Protein AF-A0A163IXS2-F1 (afdb_monomer_lite)

Structure (mmCIF, N/CA/C/O backbone):
data_AF-A0A163IXS2-F1
#
_entry.id   AF-A0A163IXS2-F1
#
loop_
_atom_site.group_PDB
_atom_site.id
_atom_site.type_symbol
_atom_site.label_atom_id
_atom_site.label_alt_id
_atom_site.label_comp_id
_atom_site.label_asym_id
_atom_site.label_entity_id
_atom_site.label_seq_id
_atom_site.pdbx_PDB_ins_code
_atom_site.Cartn_x
_atom_site.Cartn_y
_atom_site.Cartn_z
_atom_site.occupancy
_atom_site.B_iso_or_equiv
_atom_site.auth_seq_id
_atom_site.auth_comp_id
_atom_site.auth_asym_id
_atom_site.auth_atom_id
_atom_site.pdbx_PDB_model_num
ATOM 1 N N . MET A 1 1 ? 0.154 -13.075 53.291 1.00 44.28 1 MET A N 1
ATOM 2 C CA . MET A 1 1 ? -1.228 -12.617 53.019 1.00 44.28 1 MET A CA 1
ATOM 3 C C . MET A 1 1 ? -1.445 -12.671 51.513 1.00 44.28 1 MET A C 1
ATOM 5 O O . MET A 1 1 ? -0.681 -12.046 50.794 1.00 44.28 1 MET A O 1
ATOM 9 N N . ASN A 1 2 ? -2.384 -13.501 51.047 1.00 41.12 2 ASN A N 1
ATOM 10 C CA . ASN A 1 2 ? -2.622 -13.778 49.625 1.00 41.12 2 ASN A CA 1
ATOM 11 C C . ASN A 1 2 ? -3.491 -12.672 48.983 1.00 41.12 2 ASN A C 1
ATOM 13 O O . ASN A 1 2 ? -4.564 -12.398 49.524 1.00 41.12 2 ASN A O 1
ATOM 17 N N . PRO A 1 3 ? -3.110 -12.097 47.825 1.00 54.16 3 PRO A N 1
ATOM 18 C CA . PRO A 1 3 ? -3.872 -11.037 47.140 1.00 54.16 3 PRO A CA 1
ATOM 19 C C . PRO A 1 3 ? -5.255 -11.500 46.643 1.00 54.16 3 PRO A C 1
ATOM 21 O O . PRO A 1 3 ? -6.154 -10.692 46.436 1.00 54.16 3 PRO A O 1
ATOM 24 N N . ILE A 1 4 ? -5.460 -12.814 46.529 1.00 51.97 4 ILE A N 1
ATOM 25 C CA . ILE A 1 4 ? -6.732 -13.439 46.134 1.00 51.97 4 ILE A CA 1
ATOM 26 C C . ILE A 1 4 ? -7.836 -13.186 47.178 1.00 51.97 4 ILE A C 1
ATOM 28 O O . ILE A 1 4 ? -9.003 -13.032 46.828 1.00 51.97 4 ILE A O 1
ATOM 32 N N . ASN A 1 5 ? -7.479 -13.057 48.460 1.00 49.75 5 ASN A N 1
ATOM 33 C CA . ASN A 1 5 ? -8.468 -12.832 49.516 1.00 49.75 5 ASN A CA 1
ATOM 34 C C . ASN A 1 5 ? -8.987 -11.385 49.571 1.00 49.75 5 ASN A C 1
ATOM 36 O O . ASN A 1 5 ? -10.066 -11.175 50.113 1.00 49.75 5 ASN A O 1
ATOM 40 N N . GLN A 1 6 ? -8.283 -10.407 48.981 1.00 51.06 6 GLN A N 1
ATOM 41 C CA . GLN A 1 6 ? -8.764 -9.017 48.897 1.00 51.06 6 GLN A CA 1
ATOM 42 C C . GLN A 1 6 ? -9.901 -8.853 47.880 1.00 51.06 6 GLN A C 1
ATOM 44 O O . GLN A 1 6 ? -10.844 -8.102 48.131 1.00 51.06 6 GLN A O 1
ATOM 49 N N . PHE A 1 7 ? -9.854 -9.593 46.766 1.00 51.97 7 PHE A N 1
ATOM 50 C CA . PHE A 1 7 ? -10.938 -9.605 45.781 1.00 51.97 7 PHE A CA 1
ATOM 51 C C . PHE A 1 7 ? -12.211 -10.245 46.340 1.00 51.97 7 PHE A C 1
ATOM 53 O O . PHE A 1 7 ? -13.297 -9.747 46.074 1.00 51.97 7 PHE A O 1
ATOM 60 N N . ASN A 1 8 ? -12.098 -11.290 47.168 1.00 47.12 8 ASN A N 1
ATOM 61 C CA . ASN A 1 8 ? -13.265 -11.950 47.768 1.00 47.12 8 ASN A CA 1
ATOM 62 C C . ASN A 1 8 ? -14.019 -11.068 48.776 1.00 47.12 8 ASN A C 1
ATOM 64 O O . ASN A 1 8 ? -15.239 -11.170 48.879 1.00 47.12 8 ASN A O 1
ATOM 68 N N . THR A 1 9 ? -13.332 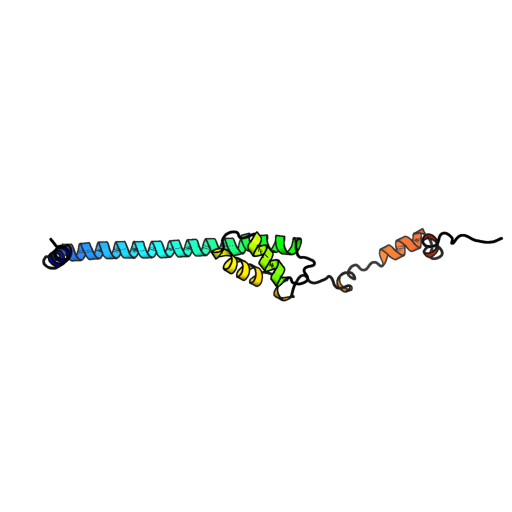-10.173 49.488 1.00 50.00 9 THR A N 1
ATOM 69 C CA . THR A 1 9 ? -13.978 -9.244 50.432 1.00 50.00 9 THR A CA 1
ATOM 70 C C . THR A 1 9 ? -14.754 -8.109 49.760 1.00 50.00 9 THR A C 1
ATOM 72 O O . THR A 1 9 ? -15.683 -7.584 50.364 1.00 50.00 9 THR A O 1
ATOM 75 N N . LEU A 1 10 ? -14.435 -7.760 48.508 1.00 51.88 10 LEU A N 1
ATOM 76 C CA . LEU A 1 10 ? -15.139 -6.713 47.751 1.00 51.88 10 LEU A CA 1
ATOM 77 C C . LEU A 1 10 ? -16.559 -7.124 47.324 1.00 51.88 10 LEU A C 1
ATOM 79 O O . LEU A 1 10 ? -17.420 -6.263 47.175 1.00 51.88 10 LEU A O 1
ATOM 83 N N . TRP A 1 11 ? -16.826 -8.424 47.170 1.00 53.44 11 TRP A N 1
ATOM 84 C CA . TRP A 1 11 ? -18.131 -8.934 46.728 1.00 53.44 11 TRP A CA 1
ATOM 85 C C . TRP A 1 11 ? -19.161 -9.082 47.855 1.00 53.44 11 TRP A C 1
ATOM 87 O O . TRP A 1 11 ? -20.356 -9.134 47.579 1.00 53.44 11 TRP A O 1
ATOM 97 N N . MET A 1 12 ? -18.732 -9.146 49.121 1.00 53.44 12 MET A N 1
ATOM 98 C CA . MET A 1 12 ? -19.634 -9.425 50.252 1.00 53.44 12 MET A CA 1
ATOM 99 C C . MET A 1 12 ? -20.294 -8.182 50.873 1.00 53.44 12 MET A C 1
ATOM 101 O O . MET A 1 12 ? -21.154 -8.323 51.738 1.00 53.44 12 MET A O 1
ATOM 105 N N . GLN A 1 13 ? -19.933 -6.972 50.440 1.00 53.97 13 GLN A N 1
ATOM 106 C CA . GLN A 1 13 ? -20.516 -5.710 50.924 1.00 53.97 13 GLN A CA 1
ATOM 107 C C . GLN A 1 13 ? -20.918 -4.794 49.765 1.00 53.97 13 GLN A C 1
ATOM 109 O O . GLN A 1 13 ? -20.658 -3.592 49.787 1.00 53.97 13 GLN A O 1
ATOM 114 N N . SER A 1 14 ? -21.546 -5.352 48.728 1.00 56.00 14 SER A N 1
ATOM 115 C CA . SER A 1 14 ? -22.125 -4.504 47.693 1.00 56.00 14 SER A CA 1
ATOM 116 C C . SER A 1 14 ? -23.412 -3.862 48.217 1.00 56.00 14 SER A C 1
ATOM 118 O O . SER A 1 14 ? -24.476 -4.474 48.204 1.00 56.00 14 SER A O 1
ATOM 120 N N . THR A 1 15 ? -23.311 -2.633 48.726 1.00 64.06 15 THR A N 1
ATOM 121 C CA . THR A 1 15 ? -24.467 -1.730 48.796 1.00 64.06 15 THR A CA 1
ATOM 122 C C . THR A 1 15 ? -24.848 -1.336 47.366 1.00 64.06 15 THR A C 1
ATOM 124 O O . THR A 1 15 ? -23.966 -1.270 46.506 1.00 64.06 15 THR A O 1
ATOM 127 N N . GLU A 1 16 ? -26.128 -1.078 47.084 1.00 61.34 16 GLU A N 1
ATOM 128 C CA . GLU A 1 16 ? -26.613 -0.646 45.754 1.00 61.34 16 GLU A CA 1
ATOM 129 C C . GLU A 1 16 ? -25.737 0.462 45.134 1.00 61.34 16 GLU A C 1
ATOM 131 O O . GLU A 1 16 ? -25.394 0.395 43.953 1.00 61.34 16 GLU A O 1
ATOM 136 N N . ASP A 1 17 ? -25.247 1.392 45.960 1.00 66.38 17 ASP A N 1
ATOM 137 C CA . ASP A 1 17 ? -24.345 2.479 45.560 1.00 66.38 17 ASP A CA 1
ATOM 138 C C . ASP A 1 17 ? -23.016 1.990 44.951 1.00 66.38 17 ASP A C 1
ATOM 140 O O . ASP A 1 17 ? -22.485 2.590 44.015 1.00 66.38 17 ASP A O 1
ATOM 144 N N . THR A 1 18 ? -22.462 0.878 45.448 1.00 72.31 18 THR A N 1
ATOM 145 C CA . THR A 1 18 ? -21.222 0.286 44.908 1.00 72.31 18 THR A CA 1
ATOM 146 C C . THR A 1 18 ? -21.457 -0.443 43.590 1.00 72.31 18 THR A C 1
ATOM 148 O O . THR A 1 18 ? -20.600 -0.391 42.707 1.00 72.31 18 THR A O 1
ATOM 151 N N . ALA A 1 19 ? -22.614 -1.093 43.434 1.00 77.75 19 ALA A N 1
ATOM 152 C CA . ALA A 1 19 ? -22.992 -1.749 42.189 1.00 77.75 19 ALA A CA 1
ATOM 153 C C . ALA A 1 19 ? -23.204 -0.704 41.086 1.00 77.75 19 ALA A C 1
ATOM 155 O O . ALA A 1 19 ? -22.626 -0.829 40.006 1.00 77.75 19 ALA A O 1
ATOM 156 N N . GLN A 1 20 ? -23.921 0.379 41.396 1.00 83.81 20 GLN A N 1
ATOM 157 C CA . GL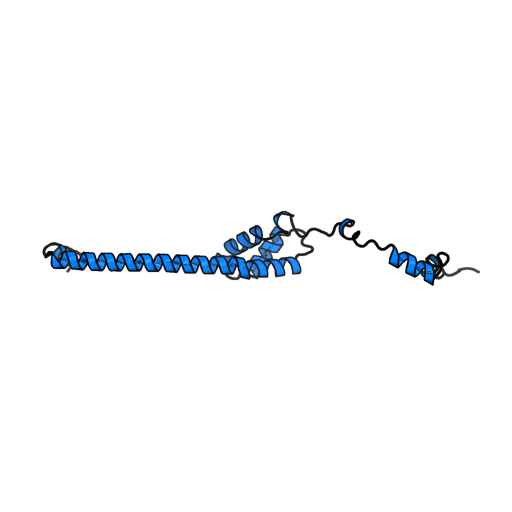N A 1 20 ? -24.147 1.489 40.474 1.00 83.81 20 GLN A CA 1
ATOM 158 C C . GLN A 1 20 ? -22.839 2.205 40.100 1.00 83.81 20 GLN A C 1
ATOM 160 O O . GLN A 1 20 ? -22.589 2.467 38.923 1.00 83.81 20 GLN A O 1
ATOM 165 N N . ALA A 1 21 ? -21.956 2.475 41.067 1.00 83.81 21 ALA A N 1
ATOM 166 C CA . ALA A 1 21 ? -20.653 3.082 40.790 1.00 83.81 21 ALA A CA 1
ATOM 167 C C . ALA A 1 21 ? -19.755 2.186 39.915 1.00 83.81 21 ALA A C 1
ATOM 169 O O . ALA A 1 21 ? -19.045 2.683 39.037 1.00 83.81 21 ALA A O 1
ATOM 170 N N . ASN A 1 22 ? -19.788 0.867 40.125 1.00 87.00 22 ASN A N 1
ATOM 171 C CA . ASN A 1 22 ? -19.055 -0.084 39.291 1.00 87.00 22 ASN A CA 1
ATOM 172 C C . ASN A 1 22 ? -19.646 -0.185 37.881 1.00 87.00 22 ASN A C 1
ATOM 174 O O . ASN A 1 22 ? -18.887 -0.287 36.919 1.00 87.00 22 ASN A O 1
ATOM 178 N N . GLU A 1 23 ? -20.969 -0.102 37.740 1.00 90.69 23 GLU A N 1
ATOM 179 C CA . GLU A 1 23 ? -21.629 -0.069 36.436 1.00 90.69 23 GLU A CA 1
ATOM 180 C C . GLU A 1 23 ? -21.237 1.182 35.638 1.00 90.69 23 GLU A C 1
ATOM 182 O O . GLU A 1 23 ? -20.890 1.075 34.461 1.00 90.69 23 GLU A O 1
ATOM 187 N N . ILE A 1 24 ? -21.211 2.354 36.285 1.00 92.19 24 ILE A N 1
ATOM 188 C CA . ILE A 1 24 ? -20.763 3.610 35.665 1.00 92.19 24 ILE A CA 1
ATOM 189 C C . ILE A 1 24 ? -19.313 3.477 35.187 1.00 92.19 24 ILE A C 1
ATOM 191 O O . ILE A 1 24 ? -19.037 3.712 34.013 1.00 92.19 24 ILE A O 1
ATOM 195 N N . ARG A 1 25 ? -18.399 3.008 36.049 1.00 89.75 25 ARG A N 1
ATOM 196 C CA . ARG A 1 25 ? -16.986 2.799 35.680 1.00 89.75 25 ARG A CA 1
ATOM 197 C C . ARG A 1 25 ? -16.815 1.788 34.551 1.00 89.75 25 ARG A C 1
ATOM 199 O O . ARG A 1 25 ? -15.975 1.978 33.676 1.00 89.75 25 ARG A O 1
ATOM 206 N N . CYS A 1 26 ? -17.596 0.709 34.562 1.00 92.38 26 CYS A N 1
ATOM 207 C CA . CYS A 1 26 ? -17.569 -0.292 33.502 1.00 92.38 26 CYS A CA 1
ATOM 208 C C . CYS A 1 26 ? -18.019 0.316 32.169 1.00 92.38 26 CYS A C 1
ATOM 210 O O . CYS A 1 26 ? -17.350 0.140 31.153 1.00 92.38 26 CYS A O 1
ATOM 212 N N . ARG A 1 27 ? -19.099 1.100 32.180 1.00 95.62 27 ARG A N 1
ATOM 213 C CA . ARG A 1 27 ? -19.613 1.795 30.997 1.00 95.62 27 ARG A CA 1
ATOM 214 C C . ARG A 1 27 ? -18.624 2.827 30.458 1.00 95.62 27 ARG A C 1
ATOM 216 O O . ARG A 1 27 ? -18.405 2.888 29.254 1.00 95.62 27 ARG A O 1
ATOM 223 N N . GLU A 1 28 ? -17.990 3.598 31.335 1.00 94.75 28 GLU A N 1
ATOM 224 C CA . GLU A 1 28 ? -16.926 4.533 30.963 1.00 94.75 28 GLU A CA 1
ATOM 225 C C . GLU A 1 28 ? -15.736 3.811 30.320 1.00 94.75 28 GLU A C 1
ATOM 227 O O . GLU A 1 28 ? -15.257 4.241 29.271 1.00 94.75 28 GLU A O 1
ATOM 232 N N . ALA A 1 29 ? -15.297 2.687 30.894 1.00 92.81 29 ALA A N 1
ATOM 233 C CA . ALA A 1 29 ? -14.212 1.883 30.336 1.00 92.81 29 ALA A CA 1
ATOM 234 C C . ALA A 1 29 ? -14.568 1.296 28.957 1.00 92.81 29 ALA A C 1
ATOM 236 O O . ALA A 1 29 ? -13.732 1.298 28.054 1.00 92.81 29 ALA A O 1
ATOM 237 N N . LEU A 1 30 ? -15.810 0.837 28.764 1.00 95.56 30 LEU A N 1
ATOM 238 C CA . LEU A 1 30 ? -16.291 0.356 27.465 1.00 95.56 30 LEU A CA 1
ATOM 239 C C . LEU A 1 30 ? -16.335 1.479 26.422 1.00 95.56 30 LEU A C 1
ATOM 241 O O . LEU A 1 30 ? -15.837 1.292 25.316 1.00 95.56 30 LEU A O 1
ATOM 245 N N . ASN A 1 31 ? -16.830 2.665 26.783 1.00 95.81 31 ASN A N 1
ATOM 246 C CA . ASN A 1 31 ? -16.827 3.828 25.889 1.00 95.81 31 ASN A CA 1
ATOM 247 C C . ASN A 1 31 ? -15.400 4.233 25.479 1.00 95.81 31 ASN A C 1
ATOM 249 O O . ASN A 1 31 ? -15.155 4.591 24.327 1.00 95.81 31 ASN A O 1
ATOM 253 N N . GLN A 1 32 ? -14.440 4.164 26.407 1.00 94.56 32 GLN A N 1
ATOM 254 C CA . GLN A 1 32 ? -13.029 4.418 26.100 1.00 94.56 32 GLN A CA 1
ATOM 255 C C . GLN A 1 32 ? -12.465 3.382 25.126 1.00 94.56 32 GLN A C 1
ATOM 257 O O . GLN A 1 32 ? -11.753 3.747 24.191 1.00 94.56 32 GLN A O 1
ATOM 262 N N . LEU A 1 33 ? -12.804 2.105 25.312 1.00 93.44 33 LEU A N 1
ATOM 263 C CA . LEU A 1 33 ? -12.399 1.039 24.401 1.00 93.44 33 LEU A CA 1
ATOM 264 C C . LEU A 1 33 ? -12.963 1.269 22.988 1.00 93.44 33 LEU A C 1
ATOM 266 O O . LEU A 1 33 ? -12.241 1.133 22.002 1.00 93.44 33 LEU A O 1
ATOM 270 N N . GLU A 1 34 ? -14.233 1.662 22.874 1.00 94.75 34 GLU A N 1
ATOM 271 C CA . GLU A 1 34 ? -14.856 1.981 21.584 1.00 94.75 34 GLU A CA 1
ATOM 272 C C . GLU A 1 34 ? -14.162 3.149 20.877 1.00 94.75 34 GLU A C 1
ATOM 274 O O . GLU A 1 34 ? -13.899 3.074 19.671 1.00 94.75 34 GLU A O 1
ATOM 279 N N . LEU A 1 35 ? -13.812 4.201 21.624 1.00 95.00 35 LEU A N 1
ATOM 280 C CA . LEU A 1 35 ? -13.077 5.343 21.086 1.00 95.00 35 LEU A CA 1
ATOM 281 C C . LEU A 1 35 ? -11.706 4.918 20.545 1.00 95.00 35 LEU A C 1
ATOM 283 O O . LEU A 1 35 ? -11.355 5.274 19.421 1.00 95.00 35 LEU A O 1
ATOM 287 N N . GLN A 1 36 ?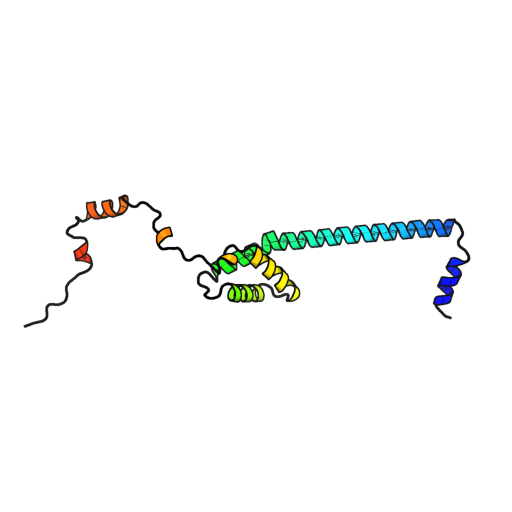 -10.967 4.098 21.295 1.00 91.62 36 GLN A N 1
ATOM 288 C CA . GLN A 1 36 ? -9.669 3.575 20.860 1.00 91.62 36 GLN A CA 1
ATOM 289 C C . GLN A 1 36 ? -9.794 2.753 19.572 1.00 91.62 36 GLN A C 1
ATOM 291 O O . GLN A 1 36 ? -9.050 2.977 18.618 1.00 91.62 36 GLN A O 1
ATOM 296 N N . VAL A 1 37 ? -10.785 1.859 19.487 1.00 93.06 37 VAL A N 1
ATOM 297 C CA . VAL A 1 37 ? -11.042 1.068 18.271 1.00 93.06 37 VAL A CA 1
ATOM 298 C C . VAL A 1 37 ? -11.370 1.971 17.079 1.00 93.06 37 VAL A C 1
ATOM 300 O O . VAL A 1 37 ? -10.933 1.711 15.952 1.00 93.06 37 VAL A O 1
ATOM 303 N N . PHE A 1 38 ? -12.141 3.036 17.296 1.00 93.12 38 PHE A N 1
ATOM 304 C CA . PHE A 1 38 ? -12.451 4.002 16.248 1.00 93.12 38 PHE A CA 1
ATOM 305 C C . PHE A 1 38 ? -11.195 4.735 15.754 1.00 93.12 38 PHE A C 1
ATOM 307 O O . PHE A 1 38 ? -10.961 4.808 14.543 1.00 93.12 38 PHE A O 1
ATOM 314 N N . GLU A 1 39 ? -10.356 5.225 16.665 1.00 93.19 39 GLU A N 1
ATOM 315 C CA . GLU A 1 39 ? -9.104 5.911 16.336 1.00 93.19 39 GLU A CA 1
ATOM 316 C C . GLU A 1 39 ? -8.115 4.995 15.607 1.00 93.19 39 GLU A C 1
ATOM 318 O O . GLU A 1 39 ? -7.515 5.396 14.603 1.00 93.19 39 GLU A O 1
ATOM 323 N N . GLU A 1 40 ? -7.988 3.740 16.043 1.00 91.31 40 GLU A N 1
ATOM 324 C CA . GLU A 1 40 ? -7.171 2.727 15.374 1.00 91.31 40 GLU A CA 1
ATOM 325 C C . GLU A 1 40 ? -7.642 2.484 13.941 1.00 91.31 40 GLU A C 1
ATOM 327 O O . GLU A 1 40 ? -6.832 2.498 13.005 1.00 91.31 40 GLU A O 1
ATOM 332 N N . ARG A 1 41 ? -8.957 2.326 13.739 1.00 90.94 41 ARG A N 1
ATOM 333 C CA . ARG A 1 41 ? -9.544 2.195 12.398 1.00 90.94 41 ARG A CA 1
ATOM 334 C C . ARG A 1 41 ? -9.241 3.423 11.554 1.00 90.94 41 ARG A C 1
ATOM 336 O O . ARG A 1 41 ? -8.826 3.283 10.405 1.00 90.94 41 ARG A O 1
ATOM 343 N N . GLN A 1 42 ? -9.407 4.621 12.102 1.00 89.69 42 GLN A N 1
ATOM 344 C CA . GLN A 1 42 ? -9.140 5.856 11.374 1.00 89.69 42 GLN A CA 1
ATOM 345 C C . GLN A 1 42 ? -7.658 5.972 10.983 1.00 89.69 42 GLN A C 1
ATOM 347 O O . GLN A 1 42 ? -7.339 6.326 9.846 1.00 89.69 42 GLN A O 1
ATOM 352 N N . CYS A 1 43 ? -6.744 5.624 11.889 1.00 88.38 43 CYS A N 1
ATOM 353 C CA . CYS A 1 43 ? -5.309 5.581 11.623 1.00 88.38 43 CYS A CA 1
ATOM 354 C C . CYS A 1 43 ? -4.972 4.560 10.527 1.00 88.38 43 CYS A C 1
ATOM 356 O O . CYS A 1 43 ? -4.233 4.874 9.589 1.00 88.38 43 CYS A O 1
ATOM 358 N N . HIS A 1 44 ? -5.566 3.366 10.594 1.00 88.69 44 HIS A N 1
ATOM 359 C CA . HIS A 1 44 ? -5.425 2.336 9.569 1.00 88.69 44 HIS A CA 1
ATOM 360 C C . HIS A 1 44 ? -5.884 2.840 8.193 1.00 88.69 44 HIS A C 1
ATOM 362 O O . HIS A 1 44 ? -5.144 2.717 7.215 1.00 88.69 44 HIS A O 1
ATOM 368 N N . TRP A 1 45 ? -7.058 3.475 8.121 1.00 89.88 45 TRP A N 1
ATOM 369 C CA . TRP A 1 45 ? -7.585 4.055 6.885 1.00 89.88 45 TRP A CA 1
ATOM 370 C C . TRP A 1 45 ? -6.679 5.141 6.311 1.00 89.88 45 TRP A C 1
ATOM 372 O O . TRP A 1 45 ? -6.376 5.103 5.119 1.00 89.88 45 TRP A O 1
ATOM 382 N N . ARG A 1 46 ? -6.186 6.073 7.138 1.00 91.81 46 ARG A N 1
ATOM 383 C CA . ARG A 1 46 ? -5.249 7.114 6.681 1.00 91.81 46 ARG A CA 1
ATOM 384 C C . ARG A 1 46 ? -3.963 6.510 6.123 1.00 91.81 46 ARG A C 1
ATOM 386 O O . ARG A 1 46 ? -3.516 6.922 5.056 1.00 91.81 46 ARG A O 1
ATOM 393 N N . ARG A 1 47 ? -3.391 5.514 6.810 1.00 88.19 47 ARG A N 1
ATOM 394 C CA . ARG A 1 47 ? -2.186 4.802 6.350 1.00 88.19 47 ARG A CA 1
ATOM 395 C C . ARG A 1 47 ? -2.419 4.109 5.012 1.00 88.19 47 ARG A C 1
ATOM 397 O O . ARG A 1 47 ? -1.599 4.242 4.108 1.00 88.19 47 ARG A O 1
ATOM 404 N N . LEU A 1 48 ? -3.539 3.400 4.870 1.00 89.19 48 LEU A N 1
ATOM 405 C CA . LEU A 1 48 ? -3.892 2.722 3.625 1.00 89.19 48 LEU A CA 1
ATOM 406 C C . LEU A 1 48 ? -4.132 3.717 2.484 1.00 89.19 48 LEU A C 1
ATOM 408 O O . LEU A 1 48 ? -3.715 3.456 1.358 1.00 89.19 48 LEU A O 1
ATOM 412 N N . ASN A 1 49 ? -4.778 4.848 2.771 1.00 92.12 49 ASN A N 1
ATOM 413 C CA . ASN A 1 49 ? -5.005 5.892 1.782 1.00 92.12 49 ASN A CA 1
ATOM 414 C C . ASN A 1 49 ? -3.679 6.492 1.307 1.00 92.12 49 ASN A C 1
ATOM 416 O O . ASN A 1 49 ? -3.423 6.503 0.113 1.00 92.12 49 ASN A O 1
ATOM 420 N N . HIS A 1 50 ? -2.797 6.877 2.233 1.00 92.75 50 HIS A N 1
ATOM 421 C CA . HIS A 1 50 ? -1.474 7.408 1.900 1.00 92.75 50 HIS A CA 1
ATOM 422 C C . HIS A 1 50 ? -0.631 6.418 1.082 1.00 92.75 50 HIS A C 1
ATOM 424 O O . HIS A 1 50 ? 0.029 6.802 0.117 1.00 92.75 50 HIS A O 1
ATOM 430 N N . LEU A 1 51 ? -0.700 5.125 1.418 1.00 91.75 51 LEU A N 1
ATOM 431 C CA . LEU A 1 51 ? -0.056 4.074 0.635 1.00 91.75 51 LEU A CA 1
ATOM 432 C C . LEU A 1 51 ? -0.555 4.072 -0.818 1.00 91.75 51 LEU A C 1
ATOM 434 O O . LEU A 1 51 ? 0.255 4.036 -1.736 1.00 91.75 51 LEU A O 1
ATOM 438 N N . LYS A 1 52 ? -1.875 4.112 -1.025 1.00 91.81 52 LYS A N 1
ATOM 439 C CA . LYS A 1 52 ? -2.483 4.049 -2.362 1.00 91.81 52 LYS A CA 1
ATOM 440 C C . LYS A 1 52 ? -2.326 5.338 -3.165 1.00 91.81 52 LYS A C 1
ATOM 442 O O . LYS A 1 52 ? -2.152 5.263 -4.371 1.00 91.81 52 LYS A O 1
ATOM 447 N N . SER A 1 53 ? -2.431 6.498 -2.522 1.00 93.31 53 SER A N 1
ATOM 448 C CA . SER A 1 53 ? -2.492 7.789 -3.211 1.00 93.31 53 SER A CA 1
ATOM 449 C C . SER A 1 53 ? -1.132 8.455 -3.389 1.00 93.31 53 SER A C 1
ATOM 451 O O . SER A 1 53 ? -1.027 9.377 -4.185 1.00 93.31 53 SER A O 1
ATOM 453 N N . VAL A 1 54 ? -0.114 8.043 -2.626 1.00 94.44 54 VAL A N 1
ATOM 454 C CA . VAL A 1 54 ? 1.220 8.663 -2.663 1.00 94.44 54 VAL A CA 1
ATOM 455 C C . VAL A 1 54 ? 2.299 7.622 -2.921 1.00 94.44 54 VAL A C 1
ATOM 457 O O . VAL A 1 54 ? 2.992 7.686 -3.927 1.00 94.44 54 VAL A O 1
ATOM 460 N N . VAL A 1 55 ? 2.433 6.633 -2.035 1.00 94.19 55 VAL A N 1
ATOM 461 C CA . VAL A 1 55 ? 3.585 5.715 -2.065 1.00 94.19 55 VAL A CA 1
ATOM 462 C C . VAL A 1 55 ? 3.581 4.824 -3.307 1.00 94.19 55 VAL A C 1
ATOM 464 O O . VAL A 1 55 ? 4.609 4.690 -3.961 1.00 94.19 55 VAL A O 1
ATOM 467 N N . VAL A 1 56 ? 2.446 4.195 -3.626 1.00 95.12 56 VAL A N 1
ATOM 468 C CA . VAL A 1 56 ? 2.346 3.290 -4.781 1.00 95.12 56 VAL A CA 1
ATOM 469 C C . VAL A 1 56 ? 2.582 4.031 -6.104 1.00 95.12 56 VAL A C 1
ATOM 471 O O . VAL A 1 56 ? 3.433 3.559 -6.852 1.00 95.12 56 VAL A O 1
ATOM 474 N N . PRO A 1 57 ? 1.935 5.182 -6.383 1.00 96.44 57 PRO A N 1
ATOM 475 C CA . PRO A 1 57 ? 2.225 5.972 -7.579 1.00 96.44 57 PRO A CA 1
ATOM 476 C C . PRO A 1 57 ? 3.705 6.328 -7.733 1.00 96.44 57 PRO A C 1
ATOM 478 O O . PRO A 1 57 ? 4.267 6.089 -8.793 1.00 96.44 57 PRO A O 1
ATOM 481 N N . LEU A 1 58 ? 4.369 6.786 -6.665 1.00 96.81 58 LEU A N 1
ATOM 482 C CA . LEU A 1 58 ? 5.800 7.119 -6.717 1.00 96.81 58 LEU A CA 1
ATOM 483 C C . LEU A 1 58 ? 6.674 5.905 -7.055 1.00 96.81 58 LEU A C 1
ATOM 485 O O . LEU A 1 58 ? 7.634 6.016 -7.810 1.00 96.81 58 LEU A O 1
ATOM 489 N N . ILE A 1 59 ? 6.355 4.732 -6.502 1.00 96.19 59 I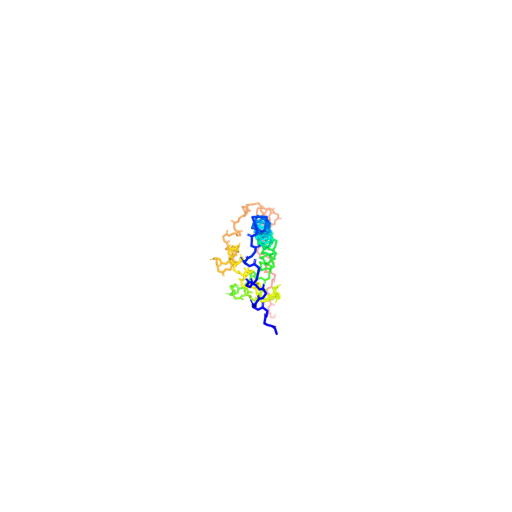LE A N 1
ATOM 490 C CA . ILE A 1 59 ? 7.083 3.501 -6.831 1.00 96.19 59 ILE A CA 1
ATOM 491 C C . ILE A 1 59 ? 6.863 3.118 -8.296 1.00 96.19 59 ILE A C 1
ATOM 493 O O . ILE A 1 59 ? 7.812 2.678 -8.937 1.00 96.19 59 ILE A O 1
ATOM 497 N N . LEU A 1 60 ? 5.644 3.279 -8.818 1.00 95.25 60 LEU A N 1
ATOM 498 C CA . LEU A 1 60 ? 5.335 2.992 -10.220 1.00 95.25 60 LEU A CA 1
ATOM 499 C C . LEU A 1 60 ? 6.043 3.956 -11.168 1.00 95.25 60 LEU A C 1
ATOM 501 O O . LEU A 1 60 ? 6.616 3.501 -12.147 1.00 95.25 60 LEU A O 1
ATOM 505 N N . GLU A 1 61 ? 6.089 5.249 -10.850 1.00 95.38 61 GLU A N 1
ATOM 506 C CA . GLU A 1 61 ? 6.856 6.225 -11.631 1.00 95.38 61 GLU A CA 1
ATOM 507 C C . GLU A 1 61 ? 8.335 5.833 -11.716 1.00 95.38 61 GLU A C 1
ATOM 509 O O . GLU A 1 61 ? 8.906 5.807 -12.804 1.00 95.38 61 GLU A O 1
ATOM 514 N N . ILE A 1 62 ? 8.945 5.450 -10.588 1.00 95.81 62 ILE A N 1
ATOM 515 C CA . ILE A 1 62 ? 10.333 4.968 -10.568 1.00 95.81 62 ILE A CA 1
ATOM 516 C C . ILE A 1 62 ? 10.461 3.664 -11.365 1.00 95.81 62 ILE A C 1
ATOM 518 O O . ILE A 1 62 ? 11.412 3.503 -12.126 1.00 95.81 62 ILE A O 1
ATOM 522 N N . ALA A 1 63 ? 9.513 2.736 -11.221 1.00 94.19 63 ALA A N 1
ATOM 523 C CA . ALA A 1 63 ? 9.531 1.468 -11.943 1.00 94.19 63 ALA A CA 1
ATOM 524 C C . ALA A 1 63 ? 9.465 1.679 -13.456 1.00 94.19 63 ALA A C 1
ATOM 526 O O . ALA A 1 63 ? 10.263 1.100 -14.186 1.00 94.19 63 ALA A O 1
ATOM 527 N N . HIS A 1 64 ? 8.567 2.539 -13.929 1.00 92.75 64 HIS A N 1
ATOM 528 C CA . HIS A 1 64 ? 8.402 2.817 -15.353 1.00 92.75 64 HIS A CA 1
ATOM 529 C C . HIS A 1 64 ? 9.590 3.595 -15.939 1.00 92.75 64 HIS A C 1
ATOM 531 O O . HIS A 1 64 ? 9.888 3.445 -17.121 1.00 92.75 64 HIS A O 1
ATOM 537 N N . GLN A 1 65 ? 10.313 4.365 -15.119 1.00 92.38 65 GLN A N 1
ATOM 538 C CA . GLN A 1 65 ? 11.557 5.033 -15.518 1.00 92.38 65 GLN A CA 1
ATOM 539 C C . GLN A 1 65 ? 12.768 4.089 -15.549 1.00 92.38 65 GLN A C 1
ATOM 541 O O . GLN A 1 65 ? 13.593 4.179 -16.456 1.00 92.38 65 GLN A O 1
ATOM 546 N N . GLU A 1 66 ? 12.905 3.198 -14.564 1.00 93.19 66 GLU A N 1
ATOM 547 C CA . GLU A 1 66 ? 14.084 2.332 -14.423 1.00 93.19 66 GLU A CA 1
ATOM 548 C C . GLU A 1 66 ? 13.969 1.008 -15.192 1.00 93.19 66 GLU A C 1
ATOM 550 O O . GLU A 1 66 ? 14.989 0.421 -15.552 1.00 93.19 66 GLU A O 1
ATOM 555 N N . LEU A 1 67 ? 12.748 0.524 -15.444 1.00 91.50 67 LEU A N 1
ATOM 556 C CA . LEU A 1 67 ? 12.480 -0.804 -16.009 1.00 91.50 67 LEU A CA 1
ATOM 557 C C . LEU A 1 67 ? 11.758 -0.807 -17.380 1.00 91.50 67 LEU A C 1
ATOM 559 O O . LEU A 1 67 ? 10.994 -1.739 -17.633 1.00 91.50 67 LEU A O 1
ATOM 563 N N . PRO A 1 68 ? 11.989 0.145 -18.312 1.00 86.94 68 PRO A N 1
ATOM 564 C CA . PRO A 1 68 ? 11.301 0.155 -19.610 1.00 86.94 68 PRO A CA 1
ATOM 565 C C . PRO A 1 68 ? 11.730 -0.989 -20.548 1.00 86.94 68 PRO A C 1
ATOM 567 O O . PRO A 1 68 ? 11.045 -1.276 -21.522 1.00 86.94 68 PRO A O 1
ATOM 570 N N . SER A 1 69 ? 12.848 -1.656 -20.256 1.00 84.56 69 SER A N 1
ATOM 571 C CA . SER A 1 69 ? 13.413 -2.732 -21.087 1.00 84.56 69 SER A CA 1
ATOM 572 C C . SER A 1 69 ? 13.613 -4.032 -20.303 1.00 84.56 69 SER A C 1
ATOM 574 O O . SER A 1 69 ? 14.445 -4.862 -20.675 1.00 84.56 69 SER A O 1
ATOM 576 N N . SER A 1 70 ? 12.916 -4.202 -19.174 1.00 86.50 70 SER A N 1
ATOM 577 C CA . SER A 1 70 ? 13.112 -5.374 -18.320 1.00 86.50 70 SER A CA 1
ATOM 578 C C . SER A 1 70 ? 12.696 -6.655 -19.042 1.00 86.50 70 SER A C 1
ATOM 580 O O . SER A 1 70 ? 11.568 -6.762 -19.522 1.00 86.50 70 SER A O 1
ATOM 582 N N . THR A 1 71 ? 13.566 -7.662 -19.055 1.00 85.62 71 THR A N 1
ATOM 583 C CA . THR A 1 71 ? 13.229 -8.992 -19.590 1.00 85.62 71 THR A CA 1
ATOM 584 C C . THR A 1 71 ? 12.339 -9.784 -18.629 1.00 85.62 71 THR A C 1
ATOM 586 O O . THR A 1 71 ? 11.593 -10.660 -19.055 1.00 85.62 71 THR A O 1
ATOM 589 N N . ASN A 1 72 ? 12.413 -9.495 -17.325 1.00 90.38 72 ASN A N 1
ATOM 590 C CA . ASN A 1 72 ? 11.574 -10.114 -16.304 1.00 90.38 72 ASN A CA 1
ATOM 591 C C . ASN A 1 72 ? 11.024 -9.043 -15.357 1.00 90.38 72 ASN A C 1
ATOM 593 O O . ASN A 1 72 ? 11.507 -8.868 -14.235 1.00 90.38 72 ASN A O 1
ATOM 597 N N . TYR A 1 73 ? 9.996 -8.343 -15.839 1.00 91.75 73 TYR A N 1
ATOM 598 C CA . TYR A 1 73 ? 9.396 -7.210 -15.144 1.00 91.75 73 TYR A CA 1
ATOM 599 C C . TYR A 1 73 ? 8.958 -7.551 -13.717 1.00 91.75 73 TYR A C 1
ATOM 601 O O . TYR A 1 73 ? 9.243 -6.799 -12.791 1.00 91.75 73 TYR A O 1
ATOM 609 N N . GLU A 1 74 ? 8.349 -8.720 -13.495 1.00 92.69 74 GLU A N 1
ATOM 610 C CA . GLU A 1 74 ? 7.913 -9.146 -12.159 1.00 92.69 74 GLU A CA 1
ATOM 611 C C . GLU A 1 74 ? 9.085 -9.237 -11.167 1.00 92.69 74 GLU A C 1
ATOM 613 O O . GLU A 1 74 ? 9.016 -8.721 -10.045 1.00 92.69 74 GLU A O 1
ATOM 618 N N . ARG A 1 75 ? 10.183 -9.888 -11.569 1.00 94.38 75 ARG A N 1
ATOM 619 C CA . ARG A 1 75 ? 11.357 -10.058 -10.705 1.00 94.38 75 ARG A CA 1
ATOM 620 C C . ARG A 1 75 ? 12.060 -8.728 -10.443 1.00 94.38 75 ARG A C 1
ATOM 622 O O . ARG A 1 75 ? 12.512 -8.485 -9.315 1.00 94.38 75 ARG A O 1
ATOM 629 N N . ASP A 1 76 ? 12.154 -7.890 -11.464 1.00 94.25 76 ASP A N 1
ATOM 630 C CA . ASP A 1 76 ? 12.837 -6.604 -11.385 1.00 94.25 76 ASP A CA 1
ATOM 631 C C . ASP A 1 76 ? 12.025 -5.614 -10.537 1.00 94.25 76 ASP A C 1
ATOM 633 O O . ASP A 1 76 ? 12.575 -4.991 -9.625 1.00 94.25 76 ASP A O 1
ATOM 637 N N . LEU A 1 77 ? 10.698 -5.594 -10.698 1.00 94.38 77 LEU A N 1
ATOM 638 C CA . LEU A 1 77 ? 9.769 -4.833 -9.862 1.00 94.38 77 LEU A CA 1
ATOM 639 C C . LEU A 1 77 ? 9.834 -5.271 -8.392 1.00 94.38 77 LEU A C 1
ATOM 641 O O . LEU A 1 77 ? 9.919 -4.435 -7.490 1.00 94.38 77 LEU A O 1
ATOM 645 N N . LEU A 1 78 ? 9.866 -6.579 -8.114 1.00 94.56 78 LEU A N 1
ATOM 646 C CA . LEU A 1 78 ? 10.032 -7.086 -6.748 1.00 94.56 78 LEU A CA 1
ATOM 647 C C . LEU A 1 78 ? 11.364 -6.634 -6.128 1.00 94.56 78 LEU A C 1
ATOM 649 O O . LEU A 1 78 ? 11.424 -6.306 -4.936 1.00 94.56 78 LE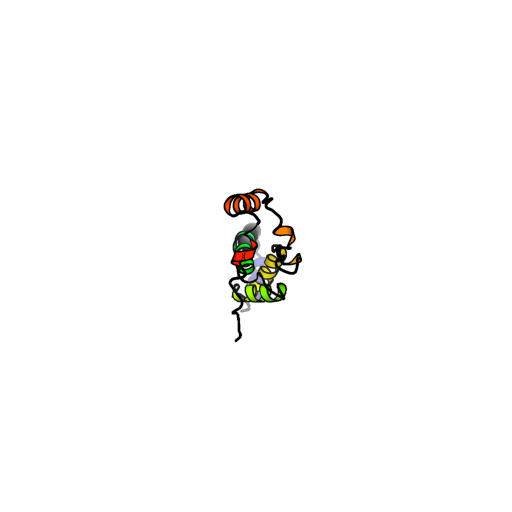U A O 1
ATOM 653 N N . THR A 1 79 ? 12.436 -6.626 -6.918 1.00 95.19 79 THR A N 1
ATOM 654 C CA . THR A 1 79 ? 13.768 -6.187 -6.478 1.00 95.19 79 THR A CA 1
ATOM 655 C C . THR A 1 79 ? 13.784 -4.686 -6.199 1.00 95.19 79 THR A C 1
ATOM 657 O O . THR A 1 79 ? 14.277 -4.264 -5.148 1.00 95.19 79 THR A O 1
ATOM 660 N N . LEU A 1 80 ? 13.150 -3.894 -7.063 1.00 95.62 80 LEU A N 1
ATOM 661 C CA . LEU A 1 80 ? 12.966 -2.459 -6.884 1.00 95.62 80 LEU A CA 1
ATOM 662 C C . LEU A 1 80 ? 12.179 -2.145 -5.606 1.00 95.62 80 LEU A C 1
ATOM 664 O O . LEU A 1 80 ? 12.637 -1.365 -4.772 1.00 95.62 80 LEU A O 1
ATOM 668 N N . VAL A 1 81 ? 11.048 -2.816 -5.375 1.00 95.06 81 VAL A N 1
ATOM 669 C CA . VAL A 1 81 ? 10.243 -2.623 -4.157 1.00 95.06 81 VAL A CA 1
ATOM 670 C C . VAL A 1 81 ? 11.043 -2.975 -2.899 1.00 95.06 81 VAL A C 1
ATOM 672 O O . VAL A 1 81 ? 10.952 -2.275 -1.890 1.00 95.06 81 VAL A O 1
ATOM 675 N N . ARG A 1 82 ? 11.869 -4.031 -2.930 1.00 94.50 82 ARG A N 1
ATOM 676 C CA . ARG A 1 82 ? 12.749 -4.390 -1.800 1.00 94.50 82 ARG A CA 1
ATOM 677 C C . ARG A 1 82 ? 13.815 -3.331 -1.521 1.00 94.50 82 ARG A C 1
ATOM 679 O O . ARG A 1 82 ? 14.169 -3.158 -0.354 1.00 94.50 82 ARG A O 1
ATOM 686 N N . ARG A 1 83 ? 14.310 -2.658 -2.564 1.00 95.00 83 ARG A N 1
ATOM 687 C CA . ARG A 1 83 ? 15.277 -1.557 -2.472 1.00 95.00 83 ARG A CA 1
ATOM 688 C C . ARG A 1 83 ? 14.635 -0.295 -1.893 1.00 95.00 83 ARG A C 1
ATOM 690 O O . ARG A 1 83 ? 15.207 0.305 -0.991 1.00 95.00 83 ARG A O 1
ATOM 697 N N . LEU A 1 84 ? 13.446 0.073 -2.371 1.00 94.44 84 LEU A N 1
ATOM 698 C CA . LEU A 1 84 ? 12.749 1.302 -1.972 1.00 94.44 84 LEU A CA 1
ATOM 699 C C . LEU A 1 84 ? 12.059 1.200 -0.604 1.00 94.44 84 LEU A C 1
ATOM 701 O O . LEU A 1 84 ? 11.912 2.201 0.091 1.00 94.44 84 LEU A O 1
ATOM 705 N N . VAL A 1 85 ? 11.639 -0.000 -0.191 1.00 92.88 85 VAL A N 1
ATOM 706 C CA . VAL A 1 85 ? 10.946 -0.222 1.085 1.00 92.88 85 VAL A CA 1
ATOM 707 C C . VAL A 1 85 ? 11.894 -0.908 2.078 1.00 92.88 85 VAL A C 1
ATOM 709 O O . VAL A 1 85 ? 12.034 -2.138 2.055 1.00 92.88 85 VAL A O 1
ATOM 712 N N . PRO A 1 86 ? 12.536 -0.162 2.998 1.00 85.50 86 PRO A N 1
ATOM 713 C CA . PRO A 1 86 ? 13.491 -0.740 3.946 1.00 85.50 86 PRO A CA 1
ATOM 714 C C . PRO A 1 86 ? 12.810 -1.654 4.976 1.00 85.50 86 PRO A C 1
ATOM 716 O O . PRO A 1 86 ? 13.367 -2.680 5.364 1.00 85.50 86 PRO A O 1
ATOM 719 N N . ALA A 1 87 ? 11.579 -1.330 5.380 1.00 89.12 87 ALA A N 1
ATOM 720 C CA . ALA A 1 87 ? 10.837 -2.070 6.395 1.00 89.12 87 ALA A CA 1
ATOM 721 C C . ALA A 1 87 ? 10.296 -3.407 5.855 1.00 89.12 87 ALA A C 1
ATOM 723 O O . ALA A 1 87 ? 9.377 -3.442 5.032 1.00 89.12 87 ALA A O 1
ATOM 724 N N . TYR A 1 88 ? 10.840 -4.527 6.346 1.00 85.62 88 TYR A N 1
ATOM 725 C CA . TYR A 1 88 ? 10.508 -5.874 5.861 1.00 85.62 88 TYR A CA 1
ATOM 726 C C . TYR A 1 88 ? 9.010 -6.202 5.949 1.00 85.62 88 TYR A C 1
ATOM 728 O O . TYR A 1 88 ? 8.425 -6.720 4.998 1.00 85.62 88 TYR A O 1
ATOM 736 N N . ASN A 1 89 ? 8.376 -5.840 7.064 1.00 87.12 89 ASN A N 1
ATOM 737 C CA . ASN A 1 89 ? 6.949 -6.054 7.312 1.00 87.12 89 ASN A CA 1
ATOM 738 C C . ASN A 1 89 ? 6.037 -5.303 6.323 1.00 87.12 89 ASN A C 1
ATOM 740 O O . ASN A 1 89 ? 4.915 -5.739 6.077 1.00 87.12 89 ASN A O 1
ATOM 744 N N . MET A 1 90 ? 6.512 -4.210 5.723 1.00 87.06 90 MET A N 1
ATOM 745 C CA . MET A 1 90 ? 5.737 -3.419 4.766 1.00 87.06 90 MET A CA 1
ATOM 746 C C . MET A 1 90 ? 5.899 -3.900 3.325 1.00 87.06 90 MET A C 1
ATOM 748 O O . MET A 1 90 ? 4.994 -3.694 2.520 1.00 87.06 90 MET A O 1
ATOM 752 N N . ARG A 1 91 ? 7.002 -4.583 2.991 1.00 91.81 91 ARG A N 1
ATOM 753 C CA . ARG A 1 91 ? 7.327 -4.977 1.607 1.00 91.81 91 ARG A CA 1
ATOM 754 C C . ARG A 1 91 ? 6.218 -5.774 0.937 1.00 91.81 91 ARG A C 1
ATOM 756 O O . ARG A 1 91 ? 5.837 -5.452 -0.180 1.00 91.81 91 ARG A O 1
ATOM 763 N N . ARG A 1 92 ? 5.670 -6.783 1.622 1.00 90.25 92 ARG A N 1
ATOM 764 C CA . ARG A 1 92 ? 4.599 -7.627 1.064 1.00 90.25 92 ARG A CA 1
ATOM 765 C C . ARG A 1 92 ? 3.340 -6.815 0.766 1.00 90.25 92 ARG A C 1
ATOM 767 O O . ARG A 1 92 ? 2.727 -6.999 -0.278 1.00 90.25 92 ARG A O 1
ATOM 774 N N . MET A 1 93 ? 2.974 -5.920 1.681 1.00 89.94 93 MET A N 1
ATOM 775 C CA . MET A 1 93 ? 1.804 -5.059 1.531 1.00 89.94 93 MET A CA 1
ATOM 776 C C . MET A 1 93 ? 1.993 -4.065 0.383 1.00 89.94 93 MET A C 1
ATOM 778 O O . MET A 1 93 ? 1.099 -3.931 -0.445 1.00 89.94 93 MET A O 1
ATOM 782 N N . VAL A 1 94 ? 3.148 -3.395 0.322 1.00 93.62 94 VAL A N 1
ATOM 783 C CA . VAL A 1 94 ? 3.464 -2.433 -0.741 1.00 93.62 94 VAL A CA 1
ATOM 784 C C . VAL A 1 94 ? 3.495 -3.140 -2.092 1.00 93.62 94 VAL A C 1
ATOM 786 O O . VAL A 1 94 ? 2.766 -2.738 -2.989 1.00 93.62 94 VAL A O 1
ATOM 789 N N . HIS A 1 95 ? 4.241 -4.241 -2.212 1.00 94.00 95 HIS A N 1
ATOM 790 C CA . HIS A 1 95 ? 4.341 -5.018 -3.448 1.00 94.00 95 HIS A CA 1
ATOM 791 C C . HIS A 1 95 ? 2.967 -5.455 -3.966 1.00 94.00 95 HIS A C 1
ATOM 793 O O . HIS A 1 95 ? 2.650 -5.231 -5.126 1.00 94.00 95 HIS A O 1
ATOM 799 N N . ALA A 1 96 ? 2.111 -6.004 -3.098 1.00 93.19 96 ALA A N 1
ATOM 800 C CA . ALA A 1 96 ? 0.766 -6.419 -3.491 1.00 93.19 96 ALA A CA 1
ATOM 801 C C . ALA A 1 96 ? -0.095 -5.255 -4.015 1.00 93.19 96 ALA A C 1
ATOM 803 O O . ALA A 1 96 ? -0.978 -5.471 -4.838 1.00 93.19 96 ALA A O 1
ATOM 804 N N . ARG A 1 97 ? 0.130 -4.026 -3.532 1.00 93.62 97 ARG A N 1
ATOM 805 C CA . ARG A 1 97 ? -0.589 -2.839 -4.013 1.00 93.62 97 ARG A CA 1
ATOM 806 C C . ARG A 1 97 ? -0.012 -2.289 -5.306 1.00 93.62 97 ARG A C 1
ATOM 808 O O . ARG A 1 97 ? -0.800 -1.921 -6.163 1.00 93.62 97 ARG A O 1
ATOM 815 N N . VAL A 1 98 ? 1.311 -2.281 -5.442 1.00 95.06 98 VAL A N 1
ATOM 816 C CA . VAL A 1 98 ? 2.001 -1.923 -6.687 1.00 95.06 98 VAL A CA 1
ATOM 817 C C . VAL A 1 98 ? 1.507 -2.832 -7.808 1.00 95.06 98 VAL A C 1
ATOM 819 O O . VAL A 1 98 ? 0.904 -2.338 -8.746 1.00 95.06 98 VAL A O 1
ATOM 822 N N . VAL A 1 99 ? 1.598 -4.152 -7.630 1.00 94.00 99 VAL A N 1
ATOM 823 C CA . VAL A 1 99 ? 1.107 -5.151 -8.596 1.00 94.00 99 VAL A CA 1
ATOM 824 C C . VAL A 1 99 ? -0.364 -4.946 -8.969 1.00 94.00 99 VAL A C 1
ATOM 826 O O . VAL A 1 99 ? -0.732 -5.071 -10.129 1.00 94.00 99 VAL A O 1
ATOM 829 N N . ALA A 1 100 ? -1.218 -4.624 -7.995 1.00 92.88 100 ALA A N 1
ATOM 830 C CA . ALA A 1 100 ? -2.644 -4.428 -8.247 1.00 92.88 100 ALA A CA 1
ATOM 831 C C . ALA A 1 100 ? -2.980 -3.111 -8.970 1.00 92.88 100 ALA A C 1
ATOM 833 O O . ALA A 1 100 ? -4.074 -2.996 -9.516 1.00 92.88 100 ALA A O 1
ATOM 834 N N . MET A 1 101 ? -2.102 -2.107 -8.908 1.00 92.56 101 MET A N 1
ATOM 835 C CA . MET A 1 101 ? -2.320 -0.779 -9.500 1.00 92.56 101 MET A CA 1
ATOM 836 C C . MET A 1 101 ? -1.505 -0.551 -10.777 1.00 92.56 101 MET A C 1
ATOM 838 O O . MET A 1 101 ? -1.754 0.422 -11.482 1.00 92.56 101 MET A O 1
ATOM 842 N N . ASP A 1 102 ? -0.537 -1.415 -11.058 1.00 92.56 102 ASP A N 1
ATOM 843 C CA . ASP A 1 102 ? 0.368 -1.285 -12.188 1.00 92.56 102 ASP A CA 1
ATOM 844 C C . ASP A 1 102 ? -0.272 -1.771 -13.497 1.00 92.56 102 ASP A C 1
ATOM 846 O O . ASP A 1 102 ? -0.633 -2.948 -13.591 1.00 92.56 102 ASP A O 1
ATOM 850 N N . PRO A 1 103 ? -0.373 -0.923 -14.533 1.00 89.00 103 PRO A N 1
ATOM 851 C CA . PRO A 1 103 ? -0.845 -1.353 -15.844 1.00 89.00 103 PRO A CA 1
ATOM 852 C C . PRO A 1 103 ? 0.138 -2.282 -16.578 1.00 89.00 103 PRO A C 1
ATOM 854 O O . PRO A 1 103 ? -0.304 -3.084 -17.397 1.00 89.00 103 PRO A O 1
ATOM 857 N N . TRP A 1 104 ? 1.446 -2.213 -16.300 1.00 90.44 104 TRP A N 1
ATOM 858 C CA . TRP A 1 104 ? 2.454 -3.043 -16.982 1.00 90.44 104 TRP A CA 1
ATOM 859 C C . TRP A 1 104 ? 2.475 -4.476 -16.452 1.00 90.44 104 TRP A C 1
ATOM 861 O O . TRP A 1 104 ? 2.759 -5.415 -17.191 1.00 90.44 104 TRP A O 1
ATOM 871 N N . PHE A 1 105 ? 2.122 -4.673 -15.181 1.00 88.38 105 PHE A N 1
ATOM 872 C CA . PHE A 1 105 ? 2.156 -5.988 -14.550 1.00 88.38 105 PHE A CA 1
ATOM 873 C C . PHE A 1 105 ? 1.275 -7.049 -15.243 1.00 88.38 105 PHE A C 1
ATOM 875 O O . PHE A 1 105 ? 1.805 -8.111 -15.575 1.00 88.38 105 PHE A O 1
ATOM 882 N N . PRO A 1 106 ? -0.026 -6.817 -15.527 1.00 87.00 106 PRO A N 1
ATOM 883 C CA . PRO A 1 106 ? -0.844 -7.792 -16.255 1.00 87.00 106 PRO A CA 1
ATOM 884 C C . PRO A 1 106 ? -0.415 -7.971 -17.720 1.00 87.00 106 PRO A C 1
ATOM 886 O O . PRO A 1 106 ? -0.682 -9.023 -18.294 1.00 87.00 106 PRO A O 1
ATOM 889 N N . ALA A 1 107 ? 0.255 -6.978 -18.315 1.00 83.69 107 ALA A N 1
ATOM 890 C CA . ALA A 1 107 ? 0.801 -7.052 -19.671 1.00 83.69 107 ALA A CA 1
ATOM 891 C C . ALA A 1 107 ? 2.143 -7.811 -19.746 1.00 83.69 107 ALA A C 1
ATOM 893 O O . ALA A 1 107 ? 2.657 -8.047 -20.836 1.00 83.69 107 ALA A O 1
ATOM 894 N N . GLY A 1 108 ? 2.709 -8.213 -18.601 1.00 80.25 108 GLY A N 1
ATOM 895 C CA . GLY A 1 108 ? 4.017 -8.866 -18.528 1.00 80.25 108 GLY A CA 1
ATOM 896 C C . GLY A 1 108 ? 5.205 -7.905 -18.646 1.00 80.25 108 GLY A C 1
ATOM 897 O O . GLY A 1 108 ? 6.337 -8.364 -18.786 1.00 80.25 108 GLY A O 1
ATOM 898 N N . GLY A 1 109 ? 4.971 -6.594 -18.562 1.00 82.75 109 GLY A N 1
ATOM 899 C CA . GLY A 1 109 ? 5.985 -5.554 -18.687 1.00 82.75 109 GLY A CA 1
ATOM 900 C C . GLY A 1 109 ? 5.519 -4.358 -19.521 1.00 82.75 109 GLY A C 1
ATOM 901 O O . GLY A 1 109 ? 4.340 -4.266 -19.875 1.00 82.75 109 GLY A O 1
ATOM 902 N N . PRO A 1 110 ? 6.434 -3.421 -19.820 1.00 79.69 110 PRO A N 1
ATOM 903 C CA . PRO A 1 110 ? 6.163 -2.332 -20.748 1.00 79.69 110 PRO A CA 1
ATOM 904 C C . PRO A 1 110 ? 5.730 -2.888 -22.104 1.00 79.69 110 PRO A C 1
ATOM 906 O O . PRO A 1 110 ? 6.362 -3.794 -22.649 1.00 79.69 110 PRO A O 1
ATOM 909 N N . ALA A 1 111 ? 4.661 -2.322 -22.663 1.00 69.00 111 ALA A N 1
ATOM 910 C CA . ALA A 1 111 ? 4.338 -2.548 -24.062 1.00 69.00 111 ALA A CA 1
ATOM 911 C C . ALA A 1 111 ? 5.461 -1.929 -24.901 1.00 69.00 111 ALA A C 1
ATOM 913 O O . ALA A 1 111 ? 5.724 -0.729 -24.806 1.00 69.00 111 ALA A O 1
ATOM 914 N N . PHE A 1 112 ? 6.150 -2.746 -25.697 1.00 61.56 112 PHE A N 1
ATOM 915 C CA . PHE A 1 112 ? 7.016 -2.207 -26.736 1.00 61.56 112 PHE A CA 1
ATOM 916 C C . PHE A 1 112 ? 6.133 -1.407 -27.697 1.00 61.56 112 PHE A C 1
ATOM 918 O O . PHE A 1 112 ? 5.079 -1.930 -28.070 1.00 61.56 112 PHE A O 1
ATOM 925 N N . PRO A 1 113 ? 6.519 -0.183 -28.102 1.00 57.84 113 PRO A N 1
ATOM 926 C CA . PRO A 1 113 ? 5.810 0.493 -29.175 1.00 57.84 113 PRO A CA 1
ATOM 927 C C . PRO A 1 113 ? 5.835 -0.444 -30.381 1.00 57.84 113 PRO A C 1
ATOM 929 O O . PRO A 1 113 ? 6.910 -0.828 -30.858 1.00 57.84 113 PRO A O 1
ATOM 932 N N . ALA A 1 114 ? 4.659 -0.885 -30.823 1.00 55.59 114 ALA A N 1
ATOM 933 C CA . ALA A 1 114 ? 4.579 -1.638 -32.059 1.00 55.59 114 ALA A CA 1
ATOM 934 C C . ALA A 1 114 ? 5.009 -0.694 -33.189 1.00 55.59 114 ALA A C 1
ATOM 936 O O . ALA A 1 114 ? 4.795 0.515 -33.110 1.00 55.59 114 ALA A O 1
ATOM 937 N N . ALA A 1 115 ? 5.591 -1.218 -34.270 1.00 55.38 115 ALA A N 1
ATOM 938 C CA . ALA A 1 115 ? 5.876 -0.394 -35.450 1.00 55.38 115 ALA A CA 1
ATOM 939 C C . ALA A 1 115 ? 4.612 0.333 -35.967 1.00 55.38 115 ALA A C 1
ATOM 941 O O . ALA A 1 115 ? 4.717 1.385 -36.586 1.00 55.38 115 ALA A O 1
ATOM 942 N N . GLU A 1 116 ? 3.429 -0.201 -35.650 1.00 54.31 116 GLU A N 1
ATOM 943 C CA . GLU A 1 116 ? 2.110 0.371 -35.928 1.00 54.31 116 GLU A CA 1
ATOM 944 C C . GLU A 1 116 ? 1.810 1.650 -35.117 1.00 54.31 116 GLU A C 1
ATOM 946 O O . GLU A 1 116 ? 1.155 2.544 -35.643 1.00 54.31 116 GLU A O 1
ATOM 951 N N . ASP A 1 117 ? 2.358 1.812 -33.906 1.00 51.53 117 ASP A N 1
ATOM 952 C CA . ASP A 1 117 ? 2.177 3.016 -33.069 1.00 51.53 117 ASP A CA 1
ATOM 953 C C . ASP A 1 117 ? 3.028 4.212 -33.545 1.00 51.53 117 ASP A C 1
ATOM 955 O O . ASP A 1 117 ? 2.813 5.350 -33.127 1.00 51.53 117 ASP A O 1
ATOM 959 N N . VAL A 1 118 ? 4.002 3.968 -34.432 1.00 55.72 118 VAL A N 1
ATOM 960 C CA . VAL A 1 118 ? 4.840 5.000 -35.074 1.00 55.72 118 VAL A CA 1
ATOM 961 C C . VAL A 1 118 ? 4.209 5.490 -36.389 1.00 55.72 118 VAL A C 1
ATOM 963 O O . VAL A 1 118 ? 4.586 6.539 -36.911 1.00 55.72 118 VAL A O 1
ATOM 966 N N . VAL A 1 119 ? 3.189 4.797 -36.907 1.00 51.75 119 VAL A N 1
ATOM 967 C CA . VAL A 1 119 ? 2.443 5.201 -38.111 1.00 51.75 119 VAL A CA 1
ATOM 968 C C . VAL A 1 119 ? 1.214 6.011 -37.691 1.00 51.75 119 VAL A C 1
ATOM 970 O O . VAL A 1 119 ? 0.068 5.611 -37.865 1.00 51.75 119 VAL A O 1
ATOM 973 N N . GLY A 1 120 ? 1.476 7.158 -37.068 1.00 48.97 120 GLY A N 1
ATOM 974 C CA . GLY A 1 120 ? 0.458 8.002 -36.441 1.00 48.97 120 GLY A CA 1
ATOM 975 C C . GLY A 1 120 ? 0.684 9.499 -36.619 1.00 48.97 120 GLY A C 1
ATOM 976 O O . GLY A 1 120 ? 0.224 10.281 -35.797 1.00 48.97 120 GLY A O 1
ATOM 977 N N . VAL A 1 121 ? 1.386 9.912 -37.673 1.00 42.78 121 VAL A N 1
ATOM 978 C CA . VAL A 1 121 ? 1.237 11.249 -38.253 1.00 42.78 121 VAL A CA 1
ATOM 979 C C . VAL A 1 121 ? 1.177 11.028 -39.753 1.00 42.78 121 VAL A C 1
ATOM 981 O O . VAL A 1 121 ? 2.152 10.590 -40.359 1.00 42.78 121 VAL A O 1
ATOM 984 N N . GLU A 1 122 ? 0.015 11.275 -40.351 1.00 48.00 122 GLU A N 1
ATOM 985 C CA . GLU A 1 122 ? -0.085 11.497 -41.787 1.00 48.00 122 GLU A CA 1
ATOM 986 C C . GLU A 1 122 ? 0.931 12.587 -42.149 1.00 48.00 122 GLU A C 1
ATOM 988 O O . GLU A 1 122 ? 0.698 13.774 -41.933 1.00 48.00 122 GLU A O 1
ATOM 993 N N . ALA A 1 123 ? 2.084 12.183 -42.671 1.00 51.94 123 ALA A N 1
ATOM 994 C CA . ALA A 1 123 ? 3.033 13.077 -43.301 1.00 51.94 123 ALA A CA 1
ATOM 995 C C . ALA A 1 123 ? 2.926 12.909 -44.823 1.00 51.94 123 ALA A C 1
ATOM 997 O O . ALA A 1 123 ? 3.796 12.283 -45.425 1.00 51.94 123 ALA A O 1
ATOM 998 N N . PRO A 1 124 ? 1.897 13.470 -45.488 1.00 46.50 124 PRO A N 1
ATOM 999 C CA . PRO A 1 124 ? 2.034 13.791 -46.899 1.00 46.50 124 PRO A CA 1
ATOM 1000 C C . PRO A 1 124 ? 2.875 15.069 -47.092 1.00 46.50 124 PRO A C 1
ATOM 1002 O O . PRO A 1 124 ? 3.410 15.286 -48.169 1.00 46.50 124 PRO A O 1
ATOM 1005 N N . ALA A 1 125 ? 3.059 15.899 -46.055 1.00 53.12 125 ALA A N 1
ATOM 1006 C CA . ALA A 1 125 ? 3.639 17.234 -46.217 1.00 53.12 125 ALA A CA 1
ATOM 1007 C C . ALA A 1 125 ? 5.181 17.281 -46.252 1.00 53.12 125 ALA A C 1
ATOM 1009 O O . ALA A 1 125 ? 5.748 18.101 -46.970 1.00 53.12 125 ALA A O 1
ATOM 1010 N N . GLU A 1 126 ? 5.888 16.430 -45.498 1.00 48.22 126 GLU A N 1
ATOM 1011 C CA . GLU A 1 126 ? 7.356 16.542 -45.413 1.00 48.22 126 GLU A CA 1
ATOM 1012 C C . GLU A 1 126 ? 8.058 15.955 -46.643 1.00 48.22 126 GLU A C 1
ATOM 1014 O O . GLU A 1 126 ? 9.015 16.542 -47.146 1.00 48.22 126 GLU A O 1
ATOM 1019 N N . VAL A 1 127 ? 7.545 14.854 -47.201 1.00 50.72 127 VAL A N 1
ATOM 1020 C CA . VAL A 1 127 ? 8.119 14.251 -48.416 1.00 50.72 127 VAL A CA 1
ATOM 1021 C C . VAL A 1 127 ? 7.913 15.160 -49.634 1.00 50.72 127 VAL A C 1
ATOM 1023 O O . VAL A 1 127 ? 8.806 15.265 -50.477 1.00 50.72 127 VAL A O 1
ATOM 1026 N N . GLU A 1 128 ? 6.793 15.887 -49.701 1.00 52.53 128 GLU A N 1
ATOM 1027 C CA . GLU A 1 128 ? 6.538 16.899 -50.736 1.00 52.53 128 GLU A CA 1
ATOM 1028 C C . GLU A 1 128 ? 7.440 18.137 -50.588 1.00 52.53 128 GLU A C 1
ATOM 1030 O O . GLU A 1 128 ? 7.929 18.662 -51.588 1.00 52.53 128 GLU A O 1
ATOM 1035 N N . LEU A 1 129 ? 7.744 18.564 -49.356 1.00 54.44 129 LEU A N 1
ATOM 1036 C CA . LEU A 1 129 ? 8.626 19.709 -49.098 1.00 54.44 129 LEU A CA 1
ATOM 1037 C C . LEU A 1 129 ? 10.080 19.450 -49.512 1.00 54.44 129 LEU A C 1
ATOM 1039 O O . LEU A 1 129 ? 10.730 20.346 -50.046 1.00 54.44 129 LEU A O 1
ATOM 1043 N N . PHE A 1 130 ? 10.603 18.238 -49.307 1.00 49.56 130 PHE A N 1
ATOM 1044 C CA . PHE A 1 130 ? 11.974 17.914 -49.722 1.00 49.56 130 PHE A CA 1
ATOM 1045 C C . PHE A 1 130 ? 12.086 17.608 -51.221 1.00 49.56 130 PHE A C 1
ATOM 1047 O O . PHE A 1 130 ? 13.089 17.957 -51.849 1.00 49.56 130 PHE A O 1
ATOM 1054 N N . SER A 1 131 ? 11.048 17.025 -51.824 1.00 52.81 131 SER A N 1
ATOM 1055 C CA . SER A 1 131 ? 11.014 16.776 -53.270 1.00 52.81 131 SER A CA 1
ATOM 1056 C C . SER A 1 131 ? 10.798 18.054 -54.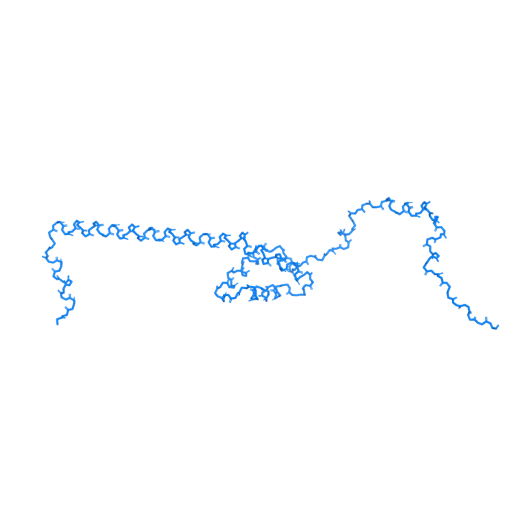090 1.00 52.81 131 SER A C 1
ATOM 1058 O O . SER A 1 131 ? 11.359 18.157 -55.183 1.00 52.81 131 SER A O 1
ATOM 1060 N N . SER A 1 132 ? 10.103 19.068 -53.552 1.00 55.94 132 SER A N 1
ATOM 1061 C CA . SER A 1 132 ? 9.986 20.380 -54.207 1.00 55.94 132 SER A CA 1
ATOM 1062 C C . SER A 1 132 ? 11.277 21.204 -54.165 1.00 55.94 132 SER A C 1
ATOM 1064 O O . SER A 1 132 ? 11.433 22.124 -54.964 1.00 55.94 132 SER A O 1
ATOM 1066 N N . LEU A 1 133 ? 12.182 20.919 -53.220 1.00 54.06 133 LEU A N 1
ATOM 1067 C CA . LEU A 1 133 ? 13.383 21.726 -52.975 1.00 54.06 133 LEU A CA 1
ATOM 1068 C C . LEU A 1 133 ? 14.631 21.186 -53.689 1.00 54.06 133 LEU A C 1
ATOM 1070 O O . LEU A 1 133 ? 15.505 21.972 -54.043 1.00 54.06 133 LEU A O 1
ATOM 1074 N N . LEU A 1 134 ? 14.714 19.869 -53.917 1.00 56.16 134 LEU A N 1
ATOM 1075 C CA . LEU A 1 134 ? 15.918 19.219 -54.461 1.00 56.16 134 LEU A CA 1
ATOM 1076 C C . LEU A 1 134 ? 15.710 18.492 -55.798 1.00 56.16 134 LEU A C 1
ATOM 1078 O O . LEU A 1 134 ? 16.695 18.160 -56.453 1.00 56.16 134 LEU A O 1
ATOM 1082 N N . GLY A 1 135 ? 14.461 18.287 -56.234 1.00 54.97 135 GLY A N 1
ATOM 1083 C CA . GLY A 1 135 ? 14.156 17.472 -57.409 1.00 54.97 135 GLY A CA 1
ATOM 1084 C C . GLY A 1 135 ? 14.417 15.982 -57.149 1.00 54.97 135 GLY A C 1
ATOM 1085 O O . GLY A 1 135 ? 15.415 15.585 -56.550 1.00 54.97 135 GLY A O 1
ATOM 1086 N N . LEU A 1 136 ? 13.496 15.125 -57.591 1.00 55.50 136 LEU A N 1
ATOM 1087 C CA . LEU A 1 136 ? 13.560 13.675 -57.349 1.00 55.50 136 LEU A CA 1
ATOM 1088 C C . LEU A 1 136 ? 14.837 13.013 -57.899 1.00 55.50 136 LEU A C 1
ATOM 1090 O O . LEU A 1 136 ? 15.280 12.006 -57.350 1.00 55.50 136 LEU A O 1
ATOM 1094 N N . ASP A 1 137 ? 15.467 13.612 -58.910 1.00 56.88 137 ASP A N 1
ATOM 1095 C CA . ASP A 1 137 ? 16.643 13.060 -59.591 1.00 56.88 137 ASP A CA 1
ATOM 1096 C C . ASP A 1 137 ? 17.950 13.156 -58.773 1.00 56.88 137 ASP A C 1
ATOM 1098 O O . ASP A 1 137 ? 18.971 12.589 -59.167 1.00 56.88 137 ASP A O 1
ATOM 1102 N N . HIS A 1 138 ? 17.947 13.836 -57.617 1.00 53.06 138 HIS A N 1
ATOM 1103 C CA . HIS A 1 138 ? 19.148 14.027 -56.786 1.00 53.06 138 HIS A CA 1
ATOM 1104 C C . HIS A 1 138 ? 19.055 13.463 -55.360 1.00 53.06 138 HIS A C 1
ATOM 1106 O O . HIS A 1 138 ? 20.054 13.453 -54.639 1.00 53.06 138 HIS A O 1
ATOM 1112 N N . LEU A 1 139 ? 17.912 12.893 -54.966 1.00 53.97 139 LEU A N 1
ATOM 1113 C CA . LEU A 1 139 ? 17.703 12.314 -53.628 1.00 53.97 139 LEU A CA 1
ATOM 1114 C C . LEU A 1 139 ? 18.514 11.035 -53.347 1.00 53.97 139 LEU A C 1
ATOM 1116 O O . LEU A 1 139 ? 18.600 10.618 -52.195 1.00 53.97 139 LEU A O 1
ATOM 1120 N N . LEU A 1 140 ? 19.131 10.423 -54.363 1.00 50.78 140 LEU A N 1
ATOM 1121 C CA . LEU A 1 140 ? 19.953 9.212 -54.222 1.00 50.78 140 LEU A CA 1
ATOM 1122 C C . LEU A 1 140 ? 21.463 9.457 -54.367 1.00 50.78 140 LEU A C 1
ATOM 1124 O O . LEU A 1 140 ? 22.240 8.573 -54.024 1.00 50.78 140 LEU A O 1
ATOM 1128 N N . ASN A 1 141 ? 21.894 10.650 -54.793 1.00 55.81 141 ASN A N 1
ATOM 1129 C CA . ASN A 1 141 ? 23.317 10.928 -55.042 1.00 55.81 141 ASN A CA 1
ATOM 1130 C C . ASN A 1 141 ? 24.089 11.393 -53.797 1.00 55.81 141 ASN A C 1
ATOM 1132 O O . ASN A 1 141 ? 25.312 11.363 -53.793 1.00 55.81 141 ASN A O 1
ATOM 1136 N N . TRP A 1 142 ? 23.407 11.796 -52.722 1.00 55.97 142 TRP A N 1
ATOM 1137 C CA . TRP A 1 142 ? 24.057 12.232 -51.476 1.00 55.97 142 TRP A CA 1
ATOM 1138 C C . TRP A 1 142 ? 24.559 11.070 -50.600 1.00 55.97 142 TRP A C 1
ATOM 1140 O O . TRP A 1 142 ? 25.361 11.286 -49.697 1.00 55.97 142 TRP A O 1
ATOM 1150 N N . ALA A 1 143 ? 24.092 9.843 -50.854 1.00 54.75 143 ALA A N 1
ATOM 1151 C CA . ALA A 1 143 ? 24.504 8.640 -50.127 1.00 54.75 143 ALA A CA 1
ATOM 1152 C C . ALA A 1 143 ? 25.569 7.815 -50.877 1.00 54.75 143 ALA A C 1
ATOM 1154 O O . ALA A 1 143 ? 25.986 6.763 -50.393 1.00 54.75 143 ALA A O 1
ATOM 1155 N N . THR A 1 144 ? 26.017 8.280 -52.047 1.00 56.00 144 THR A N 1
ATOM 1156 C CA . THR A 1 144 ? 27.038 7.613 -52.861 1.00 56.00 144 THR A CA 1
ATOM 1157 C C . THR A 1 144 ? 28.018 8.638 -53.430 1.00 56.00 144 THR A C 1
ATOM 1159 O O . THR A 1 144 ? 28.038 8.881 -54.633 1.00 56.00 144 THR A O 1
ATOM 1162 N N . GLU A 1 145 ? 28.841 9.245 -52.573 1.00 47.62 145 GLU A N 1
ATOM 1163 C CA . GLU A 1 145 ? 30.105 9.827 -53.036 1.00 47.62 145 GLU A CA 1
ATOM 1164 C C . GLU A 1 145 ? 31.122 8.690 -53.225 1.00 47.62 145 GLU A C 1
ATOM 1166 O O . GLU A 1 145 ? 31.614 8.087 -52.273 1.00 47.62 145 GLU A O 1
ATOM 1171 N N . ASP A 1 146 ? 31.321 8.366 -54.502 1.00 46.06 146 ASP A N 1
ATOM 1172 C CA . ASP A 1 146 ? 32.473 7.755 -55.161 1.00 46.06 146 ASP A CA 1
ATOM 1173 C C . ASP A 1 146 ? 33.282 6.690 -54.404 1.00 46.06 146 ASP A C 1
ATOM 1175 O O . ASP A 1 146 ? 34.242 6.941 -53.671 1.00 46.06 146 ASP A O 1
ATOM 1179 N N . ALA A 1 147 ? 32.991 5.438 -54.768 1.00 44.34 147 ALA A N 1
ATOM 1180 C CA . ALA A 1 147 ? 34.006 4.402 -54.809 1.00 44.34 147 ALA A CA 1
ATOM 1181 C C . ALA A 1 147 ? 35.175 4.874 -55.695 1.00 44.34 147 ALA A C 1
ATOM 1183 O O . ALA A 1 147 ? 35.032 5.063 -56.901 1.00 44.34 147 ALA A O 1
ATOM 1184 N N . VAL A 1 148 ? 36.330 5.044 -55.055 1.00 51.22 148 VAL A N 1
ATOM 1185 C CA . VAL A 1 148 ? 37.663 5.219 -55.642 1.00 51.22 148 VAL A CA 1
ATOM 1186 C C . VAL A 1 148 ? 37.810 4.455 -56.969 1.00 51.22 148 VAL A C 1
ATOM 1188 O O . VAL A 1 148 ? 37.704 3.224 -56.960 1.00 51.22 148 VAL A O 1
ATOM 1191 N N . PRO A 1 149 ? 38.150 5.110 -58.094 1.00 47.03 149 PRO A N 1
ATOM 1192 C CA . PRO A 1 149 ? 38.660 4.385 -59.242 1.00 47.03 149 PRO A CA 1
ATOM 1193 C C . PRO A 1 149 ? 40.113 3.978 -58.965 1.00 47.03 149 PRO A C 1
ATOM 1195 O O . PRO A 1 149 ? 41.024 4.801 -58.882 1.00 47.03 149 PRO A O 1
ATOM 1198 N N . VAL A 1 150 ? 40.312 2.673 -58.795 1.00 46.31 150 VAL A N 1
ATOM 1199 C CA . VAL A 1 150 ? 41.603 1.996 -58.953 1.00 46.31 150 VAL A CA 1
ATOM 1200 C C . VAL A 1 150 ? 41.846 1.752 -60.449 1.00 46.31 150 VAL A C 1
ATOM 1202 O O . VAL A 1 150 ? 40.905 1.419 -61.168 1.00 46.31 150 VAL A O 1
ATOM 1205 N N . ALA A 1 151 ? 43.132 1.783 -60.835 1.00 42.22 151 ALA A N 1
ATOM 1206 C CA . ALA A 1 151 ? 43.743 1.309 -62.093 1.00 42.22 151 ALA A CA 1
ATOM 1207 C C . ALA A 1 151 ? 43.757 2.351 -63.240 1.00 42.22 151 ALA A C 1
ATOM 1209 O O . ALA A 1 151 ? 42.742 2.985 -63.500 1.00 42.22 151 ALA A O 1
ATOM 1210 N N . LEU A 1 152 ? 44.845 2.602 -63.981 1.00 42.94 152 LEU A N 1
ATOM 1211 C CA . LEU A 1 152 ? 46.145 1.944 -64.207 1.00 42.94 152 LEU A CA 1
ATOM 1212 C C . LEU A 1 152 ? 47.195 3.014 -64.548 1.00 42.94 152 LEU A C 1
ATOM 1214 O O . LEU A 1 152 ? 46.817 3.982 -65.247 1.00 42.94 152 LEU A O 1
#

Radius of gyration: 36.77 Å; chains: 1; bounding box: 73×36×117 Å

Secondary structure (DSSP, 8-state):
--THHHHHHHSTT--HHHHHHHHHHHHHHHHHHHHHHHHHHHHHHHHHHHIIIIIHHHHHHHHHHH-TT-SSHHHHHHHHHHHH---HHHHHHHHHHHHHH-STTTTTSPPPPPGGGG--S--SHHHHHHHHHH-GGGTTGGG---------

Sequence (152 aa):
MNPINQFNTLWMQSTEDTAQANEIRCREALNQLELQVFEERQCHWRRLNHLKSVVVPLILEIAHQELPSSTNYERDLLTLVRRLVPAYNMRRMVHARVVAMDPWFPAGGPAFPAAEDVVGVEAPAEVELFSSLLGLDHLLNWATEDAVPVAL

Foldseek 3Di:
DDPVVVVVVVVPDDDVVNVVVVVVVVVVVVVVVVVVVVVVVVVVVVVVCCLQVPVLVVLLVVLCVPFQPPPQSLVVSLVSLCVVDVDPVCSVVSSVSNCVPHPQNVVRGHDDCDPVNVPPDPPPPPVVVVCVVQPPVCPPVVVDDDDDDDDD

Organism: Absidia glauca (NCBI:txid4829)

pLDDT: mean 76.12, std 19.46, range [41.12, 96.81]